Protein AF-A0A8R7QVD0-F1 (afdb_monomer)

Organism: Triticum urartu (NCBI:txid4572)

Mean predicted aligned error: 10.45 Å

Radius of gyration: 17.63 Å; Cα contacts (8 Å, |Δi|>4): 43; chains: 1; bounding box: 36×45×41 Å

Sequence (95 aa):
RDESITVVQKGIVLGKALIEASSKGSDQPVWELLADVWVELIVYVAPSSGDQHVKGHEEALARGSEVMTMLWALATHTGITRPPPTAMAIEMIDD

pLDDT: mean 77.59, std 11.83, range [40.09, 91.69]

Secondary structure (DSSP, 8-state):
---PPPHHHHHHHHHHHHHHHHHTT-SHHHHHHHHHHHHHHHHHHTT--SHHHHHHHHHHHTT---HHHHHHHHHHHHT--PPPPHHHHHHTT--

Solvent-accessible surface area (backbone atoms only — not comparable to full-atom values): 5595 Å² total; per-residue (Å²): 131,85,86,70,78,47,75,68,55,51,50,53,52,52,55,52,52,45,55,55,42,44,73,71,78,47,56,62,69,33,54,52,55,50,48,53,53,49,51,52,49,50,64,57,54,28,31,50,76,52,74,71,47,45,52,52,41,55,61,41,58,79,74,55,81,52,75,60,47,53,46,21,52,50,21,61,74,70,67,49,66,60,79,72,58,72,74,57,58,56,63,66,68,79,112

Structure (mmCIF, N/CA/C/O backbone):
data_AF-A0A8R7QVD0-F1
#
_entry.id   AF-A0A8R7QVD0-F1
#
loop_
_atom_site.group_PDB
_atom_site.id
_atom_site.type_symbol
_atom_site.label_atom_id
_atom_site.label_alt_id
_atom_site.label_comp_id
_atom_site.label_asym_id
_atom_site.label_entity_id
_atom_site.label_seq_id
_atom_site.pdbx_PDB_ins_code
_atom_site.Cartn_x
_atom_site.Cartn_y
_atom_site.Cartn_z
_atom_site.occupancy
_atom_site.B_iso_or_equiv
_atom_site.auth_seq_id
_atom_site.auth_comp_id
_atom_site.auth_asym_id
_atom_s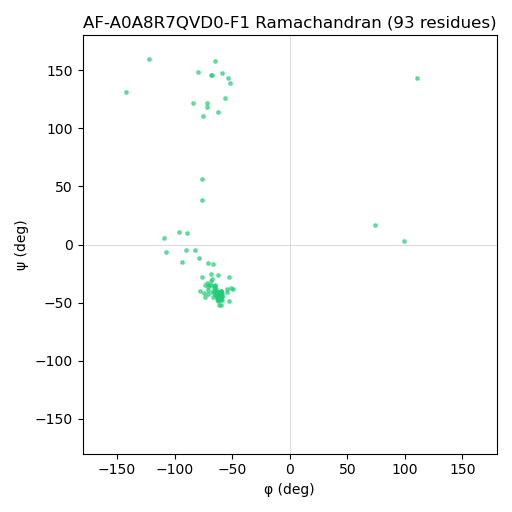ite.auth_atom_id
_atom_site.pdbx_PDB_model_num
ATOM 1 N N . ARG A 1 1 ? -0.819 29.827 0.496 1.00 40.09 1 ARG A N 1
ATOM 2 C CA . ARG A 1 1 ? -0.238 28.698 1.255 1.00 40.09 1 ARG A CA 1
ATOM 3 C C . ARG A 1 1 ? -1.349 27.674 1.338 1.00 40.09 1 ARG A C 1
ATOM 5 O O . ARG A 1 1 ? -2.305 27.927 2.051 1.00 40.09 1 ARG A O 1
ATOM 12 N N . ASP A 1 2 ? -1.303 26.658 0.487 1.00 50.84 2 ASP A N 1
ATOM 13 C CA . ASP A 1 2 ? -2.278 25.570 0.522 1.00 50.84 2 ASP A CA 1
ATOM 14 C C . ASP A 1 2 ? -2.141 24.868 1.882 1.00 50.84 2 ASP A C 1
ATOM 16 O O . ASP A 1 2 ? -1.064 24.365 2.206 1.00 50.84 2 ASP A O 1
ATOM 20 N N . GLU A 1 3 ? -3.168 24.940 2.730 1.00 57.50 3 GLU A N 1
ATOM 21 C CA . GLU A 1 3 ? -3.213 24.244 4.024 1.00 57.50 3 GLU A CA 1
ATOM 22 C C . GLU A 1 3 ? -3.500 22.755 3.792 1.00 57.50 3 GLU A C 1
ATOM 24 O O . GLU A 1 3 ? -4.465 22.184 4.300 1.00 57.50 3 GLU A O 1
ATOM 29 N N . SER A 1 4 ? -2.661 22.104 2.986 1.00 72.94 4 SER A N 1
ATOM 30 C CA . SER A 1 4 ? -2.757 20.671 2.773 1.00 72.94 4 SER A CA 1
ATOM 31 C C . SER A 1 4 ? -2.289 19.944 4.030 1.00 72.94 4 SER A C 1
ATOM 33 O O . SER A 1 4 ? -1.155 20.064 4.498 1.00 72.94 4 SER A O 1
ATOM 35 N N . ILE A 1 5 ? -3.215 19.186 4.610 1.00 75.38 5 ILE A N 1
ATOM 36 C CA . ILE A 1 5 ? -2.979 18.320 5.762 1.00 75.38 5 ILE A CA 1
ATOM 37 C C . ILE A 1 5 ? -1.837 17.351 5.422 1.00 75.38 5 ILE A C 1
ATOM 39 O O . ILE A 1 5 ? -1.901 16.630 4.420 1.00 75.38 5 ILE A O 1
ATOM 43 N N . THR A 1 6 ? -0.803 17.308 6.266 1.00 86.19 6 THR A N 1
ATOM 44 C CA . THR A 1 6 ? 0.349 16.417 6.064 1.00 86.19 6 THR A CA 1
ATOM 45 C C . THR A 1 6 ? -0.067 14.948 6.161 1.00 86.19 6 THR A C 1
ATOM 47 O O . THR A 1 6 ? -1.057 14.609 6.809 1.00 86.19 6 THR A O 1
ATOM 50 N N . VAL A 1 7 ? 0.714 14.037 5.569 1.00 79.75 7 VAL A N 1
ATOM 51 C CA . VAL A 1 7 ? 0.453 12.583 5.657 1.00 79.75 7 VAL A CA 1
ATOM 52 C C . VAL A 1 7 ? 0.342 12.118 7.114 1.00 79.75 7 VAL A C 1
ATOM 54 O O . VAL A 1 7 ? -0.542 11.333 7.449 1.00 79.75 7 VAL A O 1
ATOM 57 N N . VAL A 1 8 ? 1.171 12.668 8.007 1.00 84.44 8 VAL A N 1
ATOM 58 C CA . VAL A 1 8 ? 1.114 12.372 9.447 1.00 84.44 8 VAL A CA 1
ATOM 59 C C . VAL A 1 8 ? -0.204 12.854 10.057 1.00 84.44 8 VAL A C 1
ATOM 61 O O . VAL A 1 8 ? -0.838 12.119 10.809 1.00 84.44 8 VAL A O 1
ATOM 64 N N . GLN A 1 9 ? -0.663 14.059 9.711 1.00 87.06 9 GLN A N 1
ATOM 65 C CA . GLN A 1 9 ? -1.944 14.573 10.199 1.00 87.06 9 GLN A CA 1
ATOM 66 C C . GLN A 1 9 ? -3.138 13.765 9.664 1.00 87.06 9 GLN A C 1
ATOM 68 O O . GLN A 1 9 ? -4.060 13.492 10.430 1.00 87.06 9 GLN A O 1
ATOM 73 N N . LYS A 1 10 ? -3.107 13.314 8.400 1.00 84.25 10 LYS A N 1
ATOM 74 C CA . LYS A 1 10 ? -4.117 12.389 7.851 1.00 84.25 10 LYS A CA 1
ATOM 75 C C . LYS A 1 10 ? -4.152 11.075 8.637 1.00 84.25 10 LYS A C 1
ATOM 77 O O . LYS A 1 10 ? -5.230 10.612 9.000 1.00 84.25 10 LYS A O 1
ATOM 82 N N . GLY A 1 11 ? -2.983 10.530 8.982 1.00 85.00 11 GLY A N 1
ATOM 83 C CA . GLY A 1 11 ? -2.869 9.349 9.842 1.00 85.00 11 GLY A CA 1
ATOM 84 C C . GLY A 1 11 ? -3.475 9.554 11.236 1.00 85.00 11 GLY A C 1
ATOM 85 O O . GLY A 1 11 ? -4.190 8.687 11.731 1.00 85.00 11 GLY A O 1
ATOM 86 N N . ILE A 1 12 ? -3.266 10.726 11.849 1.00 90.81 12 ILE A N 1
ATOM 87 C CA . ILE A 1 12 ? -3.876 11.077 13.146 1.00 90.81 12 ILE A CA 1
ATOM 88 C C . ILE A 1 12 ? -5.408 11.116 13.048 1.00 90.81 12 ILE A C 1
ATOM 90 O O . ILE A 1 12 ? -6.090 10.631 13.950 1.00 90.81 12 ILE A O 1
ATOM 94 N N . VAL A 1 13 ? -5.956 11.694 11.974 1.00 88.69 13 VAL A N 1
ATOM 95 C CA . VAL A 1 13 ? -7.411 11.751 11.747 1.00 88.69 13 VAL A CA 1
ATOM 96 C C . VAL A 1 13 ? -7.994 10.345 11.603 1.00 88.69 13 VAL A C 1
ATOM 98 O O . VAL A 1 13 ? -8.965 10.024 12.287 1.00 88.69 13 VAL A O 1
ATOM 101 N N . LEU A 1 14 ? -7.366 9.489 10.792 1.00 85.69 14 LEU A N 1
ATOM 102 C CA . LEU A 1 14 ? -7.786 8.097 10.622 1.00 85.69 14 LEU A CA 1
ATOM 103 C C . LEU A 1 14 ? -7.746 7.318 11.947 1.00 85.69 14 LEU A C 1
ATOM 105 O O . LEU A 1 14 ? -8.706 6.633 12.289 1.00 85.69 14 LEU A O 1
ATOM 109 N N . GLY A 1 15 ? -6.673 7.464 12.731 1.00 86.56 15 GLY A N 1
ATOM 110 C CA . GLY A 1 15 ? -6.547 6.805 14.034 1.00 86.56 15 GLY A CA 1
ATOM 111 C C . GLY A 1 15 ? -7.663 7.191 15.009 1.00 86.56 15 GLY A C 1
ATOM 112 O O . GLY A 1 15 ? -8.209 6.330 15.697 1.00 86.56 15 GLY A O 1
ATOM 113 N N . LYS A 1 16 ? -8.062 8.470 15.033 1.00 88.94 16 LYS A N 1
ATOM 114 C CA . LYS A 1 16 ? -9.207 8.930 15.836 1.00 88.94 16 LYS A CA 1
ATOM 115 C C . LYS A 1 16 ? -10.524 8.312 15.366 1.00 88.94 16 LYS A C 1
ATOM 117 O O . LYS A 1 16 ? -11.304 7.876 16.207 1.00 88.94 16 LYS A O 1
ATOM 122 N N . ALA A 1 17 ? -10.746 8.239 14.052 1.00 83.69 17 ALA A N 1
ATOM 123 C CA . ALA A 1 17 ? -11.946 7.628 13.483 1.00 83.69 17 ALA A CA 1
ATOM 124 C C . ALA A 1 17 ? -12.062 6.137 13.849 1.00 83.69 17 ALA A C 1
ATOM 126 O O . ALA A 1 17 ? -13.140 5.683 14.226 1.00 83.69 17 ALA A O 1
ATOM 127 N N . LEU A 1 18 ? -10.947 5.396 13.826 1.00 84.12 18 LEU A N 1
ATOM 128 C CA . LEU A 1 18 ? -10.901 3.987 14.238 1.00 84.12 18 LEU A CA 1
ATOM 129 C C . LEU A 1 18 ? -11.242 3.799 15.728 1.00 84.12 18 LEU A C 1
ATOM 131 O O . LEU A 1 18 ? -12.010 2.902 16.068 1.00 84.12 18 LEU A O 1
ATOM 135 N N . ILE A 1 19 ? -10.719 4.660 16.613 1.00 85.81 19 ILE A N 1
ATOM 136 C CA . ILE A 1 19 ? -11.032 4.637 18.057 1.00 85.81 19 ILE A CA 1
ATOM 137 C C . ILE A 1 19 ? -12.513 4.955 18.308 1.00 85.81 19 ILE A C 1
ATOM 139 O O . ILE A 1 19 ? -13.157 4.340 19.156 1.00 85.81 19 ILE A O 1
ATOM 143 N N . GLU A 1 20 ? -13.075 5.919 17.580 1.00 84.62 20 GLU A N 1
ATOM 144 C CA . GLU A 1 20 ? -14.489 6.261 17.719 1.00 84.62 20 GLU A CA 1
ATOM 145 C C . GLU A 1 20 ? -15.392 5.124 17.216 1.00 84.62 20 GLU A C 1
ATOM 147 O O . GLU A 1 20 ? -16.382 4.790 17.869 1.00 84.62 20 GLU A O 1
ATOM 152 N N . ALA A 1 21 ? -15.036 4.491 16.097 1.00 78.75 21 ALA A N 1
ATOM 153 C CA . ALA A 1 21 ? -15.769 3.357 15.545 1.00 78.75 21 ALA A CA 1
ATOM 154 C C . ALA A 1 21 ? -15.770 2.141 16.491 1.00 78.75 21 ALA A C 1
ATOM 156 O O . ALA A 1 21 ? -16.826 1.541 16.686 1.00 78.75 21 ALA A O 1
ATOM 157 N N . SER A 1 22 ? -14.646 1.831 17.150 1.00 79.44 22 SER A N 1
ATOM 158 C CA . SER A 1 22 ? -14.571 0.715 18.110 1.00 79.44 22 SER A CA 1
ATOM 159 C C . SER A 1 22 ? -15.384 0.972 19.382 1.0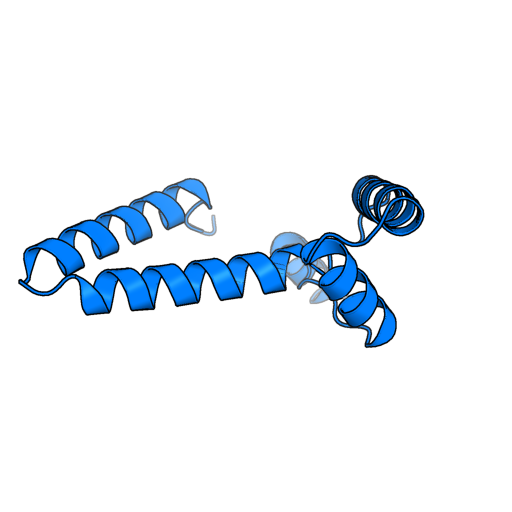0 79.44 22 SER A C 1
ATOM 161 O O . SER A 1 22 ? -15.964 0.058 19.964 1.00 79.44 22 SER A O 1
ATOM 163 N N . SER A 1 23 ? -15.509 2.236 19.796 1.00 79.00 23 SER A N 1
ATOM 164 C CA . SER A 1 23 ? -16.249 2.616 21.006 1.00 79.00 23 SER A CA 1
ATOM 165 C C . SER A 1 23 ? -17.776 2.462 20.892 1.00 79.00 23 SER A C 1
ATOM 167 O O . SER A 1 23 ? -18.469 2.448 21.909 1.00 79.00 23 SER A O 1
ATOM 169 N N . LYS A 1 24 ? -18.315 2.323 19.670 1.00 75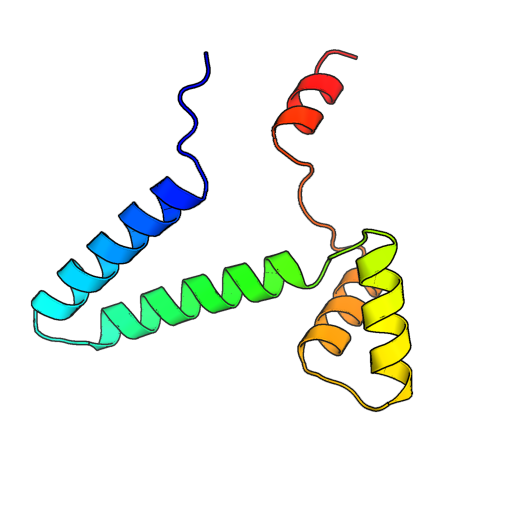.75 24 LYS A N 1
ATOM 170 C CA . LYS A 1 24 ? -19.762 2.283 19.379 1.00 75.75 24 LYS A CA 1
ATOM 171 C C . LYS A 1 24 ? -20.388 0.876 19.415 1.00 75.75 24 LYS A C 1
ATOM 173 O O . LYS A 1 24 ? -21.560 0.733 19.079 1.00 75.75 24 LYS A O 1
ATOM 178 N N . GLY A 1 25 ? -19.660 -0.140 19.890 1.00 66.44 25 GLY A N 1
ATOM 179 C CA . GLY A 1 25 ? -20.241 -1.421 20.329 1.00 66.44 25 GLY A CA 1
ATOM 180 C C . GLY A 1 25 ? -20.181 -2.588 19.336 1.00 66.44 25 GLY A C 1
ATOM 181 O O . GLY A 1 25 ? -20.668 -3.670 19.655 1.00 66.44 25 GLY A O 1
ATOM 182 N N . SER A 1 26 ? -19.557 -2.412 18.170 1.00 67.19 26 SER A N 1
ATOM 183 C CA . SER A 1 26 ? -19.186 -3.510 17.270 1.00 67.19 26 SER A CA 1
ATOM 184 C C . SER A 1 26 ? -17.834 -3.207 16.635 1.00 67.19 26 SER A C 1
ATOM 186 O O . SER A 1 26 ? -17.667 -2.122 16.087 1.00 67.19 26 SER A O 1
ATOM 188 N N . ASP A 1 27 ? -16.906 -4.161 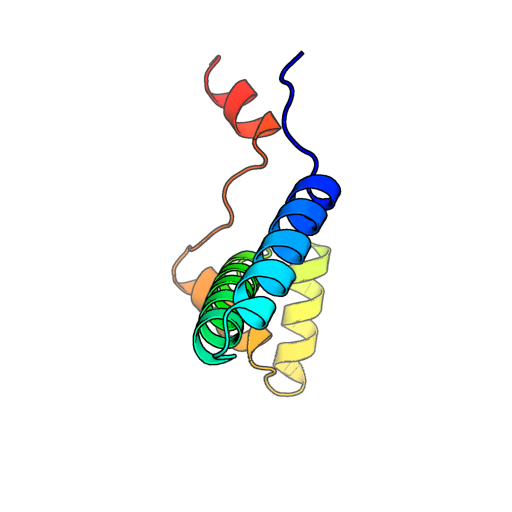16.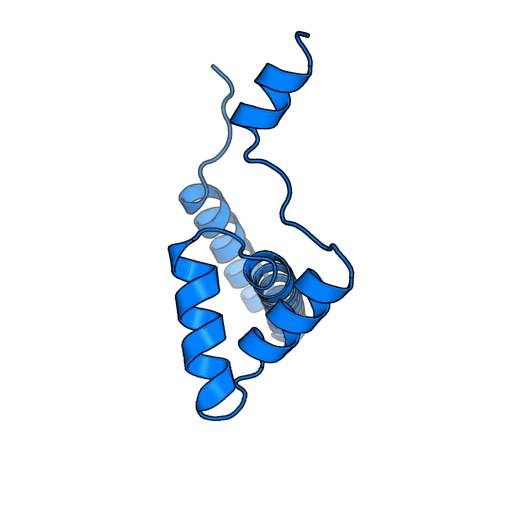646 1.00 70.12 27 ASP A N 1
ATOM 189 C CA . ASP A 1 27 ? -15.586 -3.996 16.016 1.00 70.12 27 ASP A CA 1
ATOM 190 C C . ASP A 1 27 ? -15.631 -4.175 14.492 1.00 70.12 27 ASP A C 1
ATOM 192 O O . ASP A 1 27 ? -14.673 -3.860 13.791 1.00 70.12 27 ASP A O 1
ATOM 196 N N . GLN A 1 28 ? -16.740 -4.679 13.952 1.00 71.06 28 GLN A N 1
ATOM 197 C CA . GLN A 1 28 ? -16.869 -4.983 12.529 1.00 71.06 28 GLN A CA 1
ATOM 198 C C . GLN A 1 28 ? -16.642 -3.764 11.605 1.00 71.06 28 GLN A C 1
ATOM 200 O O . GLN A 1 28 ? -15.834 -3.889 10.686 1.00 71.06 28 GLN A O 1
ATOM 205 N N . PRO A 1 29 ? -17.190 -2.564 11.888 1.00 78.00 29 PRO A N 1
ATOM 206 C CA . PRO A 1 29 ? -16.881 -1.349 11.129 1.00 78.00 29 PRO A CA 1
ATOM 207 C C . PRO A 1 29 ? -15.406 -0.920 11.205 1.00 78.00 29 PRO A C 1
ATOM 209 O O . PRO A 1 29 ? -14.909 -0.257 10.299 1.00 78.00 29 PRO A O 1
ATOM 212 N N . VAL A 1 30 ? -14.687 -1.280 12.276 1.00 83.50 30 VAL A N 1
ATOM 213 C CA . VAL A 1 30 ? -13.257 -0.958 12.440 1.00 83.50 30 VAL A CA 1
ATOM 214 C C . VAL A 1 30 ? -12.414 -1.828 11.517 1.00 83.50 30 VAL A C 1
ATOM 216 O O . VAL A 1 30 ? -11.509 -1.325 10.857 1.00 83.50 30 VAL A O 1
ATOM 219 N N . TRP A 1 31 ? -12.711 -3.128 11.464 1.00 85.50 31 TRP A N 1
ATOM 220 C CA . TRP A 1 31 ? -11.999 -4.070 10.601 1.00 85.50 31 TRP A CA 1
ATOM 221 C C . TRP A 1 31 ? -12.297 -3.847 9.121 1.00 85.50 31 TRP A C 1
ATOM 223 O O . TRP A 1 31 ? -11.382 -3.982 8.316 1.00 85.50 31 TRP A O 1
ATOM 233 N N . GLU A 1 32 ? -13.525 -3.458 8.772 1.00 84.56 32 GLU A N 1
ATOM 234 C CA . GLU A 1 32 ? -13.876 -3.031 7.412 1.00 84.56 32 GLU A CA 1
ATOM 235 C C . GLU A 1 32 ? -13.065 -1.793 7.001 1.00 84.56 32 GLU A C 1
ATOM 237 O O . GLU A 1 32 ? -12.340 -1.842 6.011 1.00 84.56 32 GLU A O 1
ATOM 242 N N . LEU A 1 33 ? -13.058 -0.736 7.824 1.00 84.00 33 LEU A N 1
ATOM 243 C CA . LEU A 1 33 ? -12.265 0.467 7.549 1.00 84.00 33 LEU A CA 1
ATOM 244 C C . LEU A 1 33 ? -10.761 0.167 7.454 1.00 84.00 33 LEU A C 1
ATOM 246 O O . LEU A 1 33 ? -10.053 0.719 6.612 1.00 84.00 33 LEU A O 1
ATOM 250 N N . LEU A 1 34 ? -10.251 -0.702 8.326 1.00 86.69 34 LEU A N 1
ATOM 251 C CA . LEU A 1 34 ? -8.851 -1.102 8.294 1.00 86.69 34 LEU A CA 1
ATOM 252 C C . LEU A 1 34 ? -8.531 -1.893 7.018 1.00 86.69 34 LEU A C 1
ATOM 254 O O . LEU A 1 34 ? -7.477 -1.671 6.425 1.00 86.69 34 LEU A O 1
ATOM 258 N N . ALA A 1 35 ? -9.426 -2.784 6.586 1.00 89.25 35 ALA A N 1
ATOM 259 C CA . ALA A 1 35 ? -9.275 -3.528 5.342 1.00 89.25 35 ALA A CA 1
ATOM 260 C C . ALA A 1 35 ? -9.235 -2.588 4.132 1.00 89.25 35 ALA A C 1
ATOM 262 O O . ALA A 1 35 ? -8.326 -2.720 3.315 1.00 89.25 35 ALA A O 1
ATOM 263 N N . ASP A 1 36 ? -10.133 -1.603 4.062 1.00 86.56 36 ASP A N 1
ATOM 264 C CA . ASP A 1 36 ? -10.155 -0.608 2.984 1.00 86.56 36 ASP A CA 1
ATOM 265 C C . ASP A 1 36 ? -8.830 0.162 2.909 1.00 86.56 36 ASP A C 1
ATOM 267 O O . ASP A 1 36 ? -8.201 0.234 1.853 1.00 86.56 36 ASP A O 1
ATOM 271 N N . VAL A 1 37 ? -8.331 0.645 4.052 1.00 86.81 37 VAL A N 1
ATOM 272 C CA . VAL A 1 37 ? -7.043 1.355 4.126 1.00 86.81 37 VAL A CA 1
ATOM 273 C C . VAL A 1 37 ? -5.879 0.463 3.694 1.00 86.81 37 VAL A C 1
ATOM 275 O O . VAL A 1 37 ? -4.990 0.914 2.970 1.00 86.81 37 VAL A O 1
ATOM 278 N N . TRP A 1 38 ? -5.856 -0.802 4.123 1.00 88.44 38 TRP A N 1
ATOM 279 C CA . TRP A 1 38 ? -4.813 -1.741 3.709 1.00 88.44 38 TRP A CA 1
ATOM 280 C C . TRP A 1 38 ? -4.862 -2.020 2.212 1.00 88.44 38 TRP A C 1
ATOM 282 O O . TRP A 1 38 ? -3.813 -2.023 1.572 1.00 88.44 38 TRP A O 1
ATOM 292 N N . VAL A 1 39 ? -6.050 -2.229 1.645 1.00 91.12 39 VAL A N 1
ATOM 293 C CA . VAL A 1 39 ? -6.221 -2.467 0.209 1.00 91.12 39 VAL A CA 1
ATOM 294 C C . VAL A 1 39 ? -5.752 -1.255 -0.589 1.00 91.12 39 VAL A C 1
ATOM 296 O O . VAL A 1 39 ? -4.935 -1.413 -1.496 1.00 91.12 39 VAL A O 1
ATOM 299 N N . GLU A 1 40 ? -6.181 -0.047 -0.221 1.00 88.19 40 GLU A N 1
ATOM 300 C CA . GLU A 1 40 ? -5.736 1.187 -0.873 1.00 88.19 40 GLU A CA 1
ATOM 301 C C . GLU A 1 40 ? -4.217 1.361 -0.790 1.00 88.19 40 GLU A C 1
ATOM 303 O O . GLU A 1 40 ? -3.570 1.667 -1.793 1.00 88.19 40 GLU A O 1
ATOM 308 N N . LEU A 1 41 ? -3.620 1.113 0.380 1.00 86.38 41 LEU A N 1
ATOM 309 C CA . LEU A 1 41 ? -2.176 1.217 0.569 1.00 86.38 41 LEU A CA 1
ATOM 310 C C . LEU A 1 41 ? -1.415 0.203 -0.291 1.00 86.38 41 LEU A C 1
ATOM 312 O O . LEU A 1 41 ? -0.427 0.563 -0.928 1.00 86.38 41 LEU A O 1
ATOM 316 N N . ILE A 1 42 ? -1.864 -1.053 -0.328 1.00 87.19 42 ILE A N 1
ATOM 317 C CA . ILE A 1 42 ? -1.239 -2.121 -1.117 1.00 87.19 42 ILE A CA 1
ATOM 318 C C . ILE A 1 42 ? -1.300 -1.781 -2.610 1.00 87.19 42 ILE A C 1
ATOM 320 O O . ILE A 1 42 ? -0.279 -1.838 -3.296 1.00 87.19 42 ILE A O 1
ATOM 324 N N . VAL A 1 43 ? -2.474 -1.371 -3.099 1.00 87.06 43 VAL A N 1
ATOM 325 C CA . VAL A 1 43 ? -2.685 -0.981 -4.500 1.00 87.06 43 VAL A CA 1
ATOM 326 C C . VAL A 1 43 ? -1.884 0.269 -4.856 1.00 87.06 43 VAL A C 1
ATOM 328 O O . VAL A 1 43 ? -1.368 0.359 -5.965 1.00 87.06 43 VAL A O 1
ATOM 331 N N . TYR A 1 44 ? -1.723 1.211 -3.927 1.00 86.06 44 TYR A N 1
ATOM 332 C CA . TYR A 1 44 ? -0.901 2.400 -4.135 1.00 86.06 44 TYR A CA 1
ATOM 333 C C . TYR A 1 44 ? 0.599 2.081 -4.157 1.00 86.06 44 TYR A C 1
ATOM 335 O O . TYR A 1 44 ? 1.338 2.620 -4.979 1.00 86.06 44 TYR A O 1
ATOM 343 N N . VAL A 1 45 ? 1.082 1.225 -3.255 1.00 84.69 45 VAL A N 1
ATOM 344 C CA . VAL A 1 45 ? 2.512 0.896 -3.140 1.00 84.69 45 VAL A CA 1
ATOM 345 C C . VAL A 1 45 ? 2.979 -0.010 -4.278 1.00 84.69 45 VAL A C 1
ATOM 347 O O . VAL A 1 45 ? 4.103 0.163 -4.744 1.00 84.69 45 VAL A O 1
ATOM 350 N N . ALA A 1 46 ? 2.136 -0.925 -4.758 1.00 86.81 46 ALA A N 1
ATOM 351 C CA . ALA A 1 46 ? 2.481 -1.883 -5.806 1.00 86.81 46 ALA A CA 1
ATOM 352 C C . ALA A 1 46 ? 3.072 -1.264 -7.097 1.00 86.81 46 ALA A C 1
ATOM 354 O O . ALA A 1 46 ? 4.130 -1.723 -7.513 1.00 86.81 46 ALA A O 1
ATOM 355 N N . PRO A 1 47 ? 2.504 -0.212 -7.724 1.00 85.69 47 PRO A N 1
ATOM 356 C CA . PRO A 1 47 ? 3.067 0.441 -8.916 1.00 85.69 47 PRO A CA 1
ATOM 357 C C . PRO A 1 47 ? 4.265 1.365 -8.611 1.00 85.69 47 PRO A C 1
ATOM 359 O O . PRO A 1 47 ? 4.412 2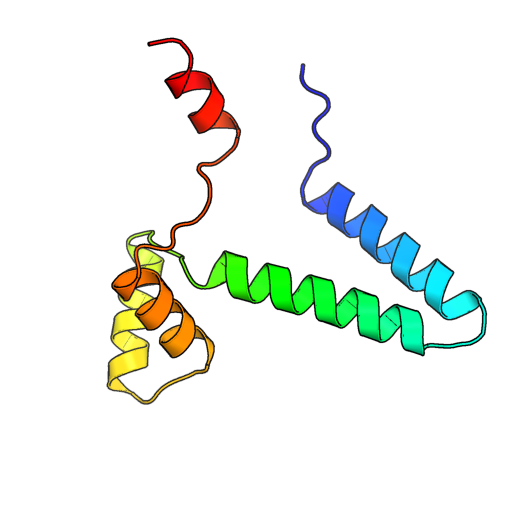.448 -9.185 1.00 85.69 47 PRO A O 1
ATOM 362 N N . SER A 1 48 ? 5.139 0.974 -7.682 1.00 81.44 48 SER A N 1
ATOM 363 C CA . SER A 1 48 ? 6.333 1.744 -7.351 1.00 81.44 48 SER A CA 1
ATOM 364 C C . SER A 1 48 ? 7.409 1.606 -8.428 1.00 81.44 48 SER A C 1
ATOM 366 O O . SER A 1 48 ? 8.016 0.552 -8.586 1.00 81.44 48 SER A O 1
ATOM 368 N N . SER A 1 49 ? 7.652 2.692 -9.163 1.00 75.12 49 SER A N 1
ATOM 369 C CA . SER A 1 49 ? 8.510 2.716 -10.356 1.00 75.12 49 SER A CA 1
ATOM 370 C C . SER A 1 49 ? 9.848 3.445 -10.187 1.00 75.12 49 SER A C 1
ATOM 372 O O . SER A 1 49 ? 10.576 3.595 -11.161 1.00 75.12 49 SER A O 1
ATOM 374 N N . GLY A 1 50 ? 10.200 3.906 -8.981 1.00 79.06 50 GLY A N 1
ATOM 375 C CA . GLY A 1 50 ? 11.517 4.517 -8.753 1.00 79.06 50 GLY A CA 1
ATOM 376 C C . GLY A 1 50 ? 12.645 3.485 -8.874 1.00 79.06 50 GLY A C 1
ATOM 377 O O . GLY A 1 50 ? 12.461 2.340 -8.466 1.00 79.06 50 GLY A O 1
ATOM 378 N N . ASP A 1 51 ? 13.817 3.889 -9.371 1.00 74.56 51 ASP A N 1
ATOM 379 C CA . ASP A 1 51 ? 14.943 2.993 -9.701 1.00 74.56 51 ASP A CA 1
ATOM 380 C C . ASP A 1 51 ? 15.316 2.006 -8.581 1.00 74.56 51 ASP A C 1
ATOM 382 O O . ASP A 1 51 ? 15.632 0.844 -8.834 1.00 74.56 51 ASP A O 1
ATOM 386 N N . GLN A 1 52 ? 15.256 2.451 -7.322 1.00 72.56 52 GLN A N 1
ATOM 387 C CA . GLN A 1 52 ? 15.537 1.603 -6.158 1.00 72.56 52 GLN A CA 1
ATOM 388 C C . GLN A 1 52 ? 14.431 0.566 -5.895 1.00 72.56 52 GLN A C 1
ATOM 390 O O . GLN A 1 52 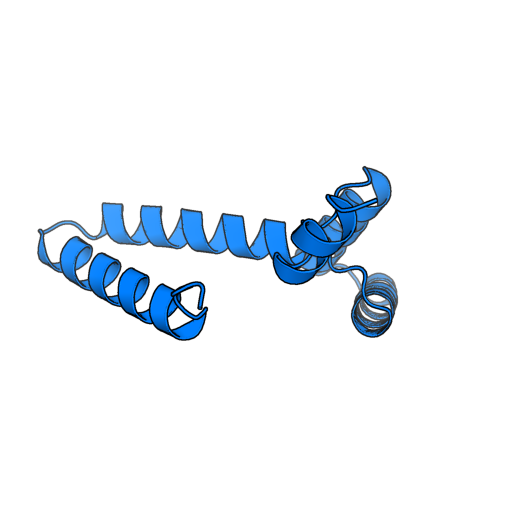? 14.722 -0.539 -5.445 1.00 72.56 52 GLN A O 1
ATOM 395 N N . HIS A 1 53 ? 13.172 0.899 -6.188 1.00 75.75 53 HIS A N 1
ATOM 396 C CA . HIS A 1 53 ? 12.028 -0.000 -6.022 1.00 75.75 53 HIS A CA 1
ATOM 397 C C . HIS A 1 53 ? 11.988 -1.074 -7.106 1.00 75.75 53 HIS A C 1
ATOM 399 O O . HIS A 1 53 ? 11.755 -2.239 -6.799 1.00 75.75 53 HIS A O 1
ATOM 405 N N . VAL A 1 54 ? 12.278 -0.694 -8.353 1.00 76.62 54 VAL A N 1
ATOM 406 C CA . VAL A 1 54 ? 12.352 -1.633 -9.479 1.00 76.62 54 VAL A CA 1
ATOM 407 C C . VAL A 1 54 ? 13.434 -2.683 -9.227 1.00 76.62 54 VAL A C 1
ATOM 409 O O . VAL A 1 54 ? 13.142 -3.871 -9.310 1.00 76.62 54 VAL A O 1
ATOM 412 N N . LYS A 1 55 ? 14.639 -2.266 -8.807 1.00 78.12 55 LYS A N 1
ATOM 413 C CA . LYS A 1 55 ? 15.724 -3.196 -8.447 1.00 78.12 55 LYS A CA 1
ATOM 414 C C . LYS A 1 55 ? 15.349 -4.129 -7.294 1.00 78.12 55 LYS A C 1
ATOM 416 O O . LYS A 1 55 ? 15.613 -5.323 -7.362 1.00 78.12 55 LYS A O 1
ATOM 421 N N . GLY A 1 56 ? 14.694 -3.609 -6.254 1.00 76.69 56 GLY A N 1
ATOM 422 C CA . GLY A 1 56 ? 14.243 -4.429 -5.126 1.00 76.69 56 GLY A CA 1
ATOM 423 C C . GLY A 1 56 ? 13.225 -5.502 -5.532 1.00 76.69 56 GLY A C 1
ATOM 424 O O . GLY A 1 56 ? 13.333 -6.651 -5.107 1.00 76.69 56 GLY A O 1
ATOM 425 N N . HIS A 1 57 ? 12.259 -5.153 -6.388 1.00 76.88 57 HIS A N 1
ATOM 426 C CA . HIS A 1 57 ? 11.275 -6.112 -6.897 1.00 76.88 57 HIS A CA 1
ATOM 427 C C . HIS A 1 57 ? 11.883 -7.115 -7.891 1.00 76.88 57 HIS A C 1
ATOM 429 O O . HIS A 1 57 ? 11.536 -8.295 -7.843 1.00 76.88 57 HIS A O 1
ATOM 435 N N . GLU A 1 58 ? 12.826 -6.686 -8.734 1.00 74.19 58 GLU A N 1
ATOM 436 C CA . GLU A 1 58 ? 13.589 -7.548 -9.647 1.00 74.19 58 GLU A CA 1
ATOM 437 C C . GLU A 1 58 ? 14.386 -8.621 -8.884 1.00 74.19 58 GLU A C 1
ATOM 439 O O . GLU A 1 58 ? 14.302 -9.811 -9.198 1.00 74.19 58 GLU A O 1
ATOM 444 N N . GLU A 1 59 ? 15.102 -8.229 -7.827 1.00 77.75 59 GLU A N 1
ATOM 445 C CA . GLU A 1 59 ? 15.863 -9.158 -6.985 1.00 77.75 59 GLU A CA 1
ATOM 446 C C . GLU A 1 59 ? 14.963 -10.153 -6.234 1.00 77.75 59 GLU A C 1
ATOM 448 O O . GLU A 1 59 ? 15.336 -11.318 -6.059 1.00 77.75 59 GLU A O 1
ATOM 453 N N . ALA A 1 60 ? 13.774 -9.718 -5.800 1.00 75.94 60 ALA A N 1
ATOM 454 C CA . ALA A 1 60 ? 12.797 -10.571 -5.127 1.00 75.94 60 ALA A CA 1
ATOM 455 C C . ALA A 1 60 ? 12.151 -11.590 -6.084 1.00 75.94 60 ALA A C 1
ATOM 457 O O . ALA A 1 60 ? 11.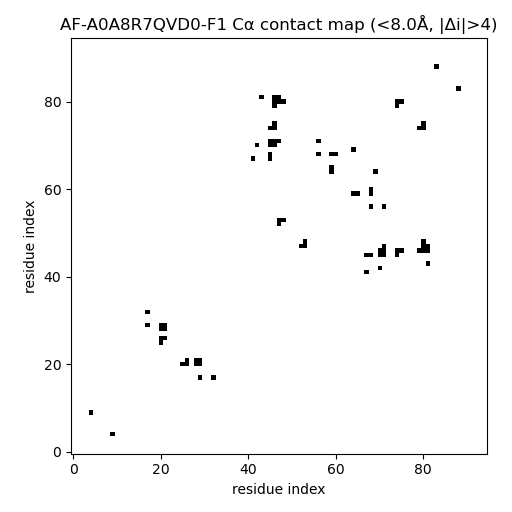986 -12.753 -5.713 1.00 75.94 60 ALA A O 1
ATOM 458 N N . LEU A 1 61 ? 11.846 -11.202 -7.332 1.00 71.00 61 LEU A N 1
ATOM 459 C CA . LEU A 1 61 ? 11.309 -12.109 -8.360 1.00 71.00 61 LEU A CA 1
ATOM 460 C C . LEU A 1 61 ? 12.195 -13.341 -8.569 1.00 71.00 61 LEU A C 1
ATOM 462 O O . LEU A 1 61 ? 11.687 -14.455 -8.690 1.00 71.00 61 LEU A O 1
ATOM 466 N N . ALA A 1 62 ? 13.515 -13.152 -8.565 1.00 73.31 62 ALA A N 1
ATOM 467 C CA . ALA A 1 62 ? 14.480 -14.227 -8.768 1.00 73.31 62 ALA A CA 1
ATOM 468 C C . ALA A 1 62 ? 14.509 -15.269 -7.628 1.00 73.31 62 ALA A C 1
ATOM 470 O O . ALA A 1 62 ? 15.052 -16.358 -7.814 1.00 73.31 62 ALA A O 1
ATOM 471 N N . ARG A 1 63 ? 13.946 -14.956 -6.450 1.00 75.31 63 ARG A N 1
ATOM 472 C CA . ARG A 1 63 ? 14.016 -15.790 -5.232 1.00 75.31 63 ARG A CA 1
ATOM 473 C C . ARG A 1 63 ? 12.700 -16.491 -4.870 1.00 75.31 63 ARG A C 1
ATOM 475 O O . ARG A 1 63 ? 12.701 -17.326 -3.968 1.00 75.31 63 ARG A O 1
ATOM 482 N N . GLY A 1 64 ? 11.607 -16.196 -5.576 1.00 61.66 64 GLY A N 1
ATOM 483 C CA . GLY A 1 64 ? 10.251 -16.662 -5.256 1.00 61.66 64 GLY A CA 1
ATOM 484 C C . GLY A 1 64 ? 9.350 -15.518 -4.776 1.00 61.66 64 GLY A C 1
ATOM 485 O O . GLY A 1 64 ? 9.808 -14.583 -4.127 1.00 61.66 64 GLY A O 1
ATOM 486 N N . SER A 1 65 ? 8.066 -15.550 -5.149 1.00 65.75 65 SER A N 1
ATOM 487 C CA . SER A 1 65 ? 7.203 -14.361 -5.133 1.00 65.75 65 SER A CA 1
ATOM 488 C C . SER A 1 65 ? 6.561 -14.058 -3.775 1.00 65.75 65 SER A C 1
ATOM 490 O O . SER A 1 65 ? 5.736 -14.831 -3.286 1.00 65.75 65 SER A O 1
ATOM 492 N N . GLU A 1 66 ? 6.825 -12.868 -3.243 1.00 76.12 66 GLU A N 1
ATOM 493 C CA . GLU A 1 66 ? 5.964 -12.205 -2.260 1.00 76.12 66 GLU A CA 1
ATOM 494 C C . GLU A 1 66 ? 4.773 -11.537 -2.980 1.00 76.12 66 GLU A C 1
ATOM 496 O O . GLU A 1 66 ? 4.901 -11.097 -4.126 1.00 76.12 66 GLU A O 1
ATOM 501 N N . VAL A 1 67 ? 3.604 -11.446 -2.330 1.00 81.12 67 VAL A N 1
ATOM 502 C CA . VAL A 1 67 ? 2.350 -10.912 -2.921 1.00 81.12 67 VAL A CA 1
ATOM 503 C C . VAL A 1 67 ? 2.549 -9.538 -3.581 1.00 81.12 67 VAL A C 1
ATOM 505 O O . VAL A 1 67 ? 2.010 -9.281 -4.658 1.00 81.12 67 VAL A O 1
ATOM 508 N N . MET A 1 68 ? 3.382 -8.679 -2.986 1.00 80.06 68 MET A N 1
ATOM 509 C CA . MET A 1 68 ? 3.701 -7.350 -3.521 1.00 80.06 68 MET A CA 1
ATOM 510 C C . MET A 1 68 ? 4.437 -7.386 -4.855 1.00 80.06 68 MET A C 1
ATOM 512 O O . MET A 1 68 ? 4.163 -6.575 -5.732 1.00 80.06 68 MET A O 1
ATOM 516 N N . THR A 1 69 ? 5.340 -8.342 -5.038 1.00 83.81 69 THR A N 1
ATOM 517 C CA . THR A 1 69 ? 6.110 -8.487 -6.274 1.00 83.81 69 THR A CA 1
ATOM 518 C C . THR A 1 69 ? 5.211 -8.918 -7.438 1.00 83.81 69 THR A C 1
ATOM 520 O O . THR A 1 69 ? 5.389 -8.456 -8.563 1.00 83.81 69 THR A O 1
ATOM 523 N N . MET A 1 70 ? 4.189 -9.740 -7.164 1.00 84.50 70 MET A N 1
ATOM 524 C CA . MET A 1 70 ? 3.166 -10.108 -8.151 1.00 84.50 70 MET A CA 1
ATOM 525 C C . MET A 1 70 ? 2.302 -8.903 -8.550 1.00 84.50 70 MET A C 1
ATOM 527 O O . MET A 1 70 ? 2.057 -8.677 -9.733 1.00 84.50 70 MET A O 1
ATOM 531 N N . LEU A 1 71 ? 1.859 -8.113 -7.566 1.00 88.25 71 LEU A N 1
ATOM 532 C CA . LEU A 1 71 ? 1.076 -6.896 -7.800 1.00 88.25 71 LEU A CA 1
ATOM 533 C C . LEU A 1 71 ? 1.876 -5.845 -8.579 1.00 88.25 71 LEU A C 1
ATOM 535 O O . LEU A 1 71 ? 1.334 -5.236 -9.498 1.00 88.25 71 LEU A O 1
ATOM 539 N N . TRP A 1 72 ? 3.161 -5.671 -8.258 1.00 88.75 72 TRP A N 1
ATOM 540 C CA . TRP A 1 72 ? 4.075 -4.818 -9.016 1.00 88.75 72 TRP A CA 1
ATOM 541 C C . TRP A 1 72 ? 4.188 -5.284 -10.471 1.00 88.75 72 TRP A C 1
ATOM 543 O O . TRP A 1 72 ? 3.926 -4.499 -11.376 1.00 88.75 72 TRP A O 1
ATOM 553 N N . ALA A 1 73 ? 4.475 -6.570 -10.710 1.00 87.31 73 ALA A N 1
ATOM 554 C CA . ALA A 1 73 ? 4.595 -7.115 -12.063 1.00 87.31 73 ALA A CA 1
ATOM 555 C C . ALA A 1 73 ? 3.302 -6.938 -12.881 1.00 87.31 73 ALA A C 1
ATOM 557 O O . ALA A 1 73 ? 3.355 -6.555 -14.051 1.00 87.31 73 ALA A O 1
ATOM 558 N N . LEU A 1 74 ? 2.136 -7.160 -12.261 1.00 89.44 74 LEU A N 1
ATOM 559 C CA . LEU A 1 74 ? 0.833 -6.926 -12.884 1.00 89.44 74 LEU A CA 1
ATOM 560 C C . LEU A 1 74 ? 0.627 -5.445 -13.229 1.00 89.44 74 LEU A C 1
ATOM 562 O O . LEU A 1 74 ? 0.207 -5.128 -14.343 1.00 89.44 74 LEU A O 1
ATOM 566 N N . ALA A 1 75 ? 0.926 -4.541 -12.297 1.00 89.19 75 ALA A N 1
ATOM 567 C CA . ALA A 1 75 ? 0.795 -3.106 -12.512 1.00 89.19 75 ALA A CA 1
ATOM 568 C C . ALA A 1 75 ? 1.731 -2.618 -13.629 1.00 89.19 75 ALA A C 1
ATOM 570 O O . ALA A 1 75 ? 1.289 -1.916 -14.535 1.00 89.19 75 ALA A O 1
ATOM 571 N N . THR A 1 76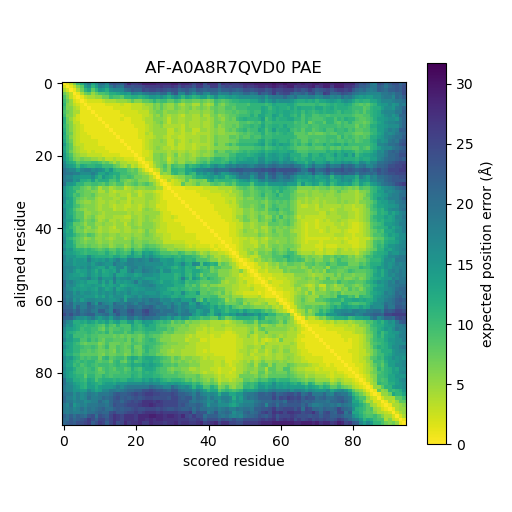 ? 2.989 -3.070 -13.638 1.00 86.06 76 THR A N 1
ATOM 572 C CA . THR A 1 76 ? 3.956 -2.782 -14.707 1.00 86.06 76 THR A CA 1
ATOM 573 C C . THR A 1 76 ? 3.476 -3.305 -16.059 1.00 86.06 76 THR A C 1
ATOM 575 O O . THR A 1 76 ? 3.517 -2.571 -17.042 1.00 86.06 76 THR A O 1
ATOM 578 N N . HIS A 1 77 ? 2.976 -4.541 -16.121 1.00 87.75 77 HIS A N 1
ATOM 579 C CA . HIS A 1 77 ? 2.488 -5.140 -17.364 1.00 87.75 77 HIS A CA 1
ATOM 580 C C . HIS A 1 77 ? 1.238 -4.436 -17.918 1.00 87.75 77 HIS A C 1
ATOM 582 O O . HIS A 1 77 ? 1.067 -4.326 -19.129 1.00 87.75 77 HIS A O 1
ATOM 588 N N . THR A 1 78 ? 0.350 -3.961 -17.043 1.00 91.69 78 THR A N 1
ATOM 589 C CA . THR A 1 78 ? -0.901 -3.280 -17.429 1.00 91.69 78 THR A CA 1
ATOM 590 C C . THR A 1 78 ? -0.751 -1.765 -17.584 1.00 91.69 78 THR A C 1
ATOM 592 O O . THR A 1 78 ? -1.696 -1.104 -18.009 1.00 91.69 78 THR A O 1
ATOM 595 N N . GLY A 1 79 ? 0.424 -1.209 -17.272 1.00 88.81 79 GLY A N 1
ATOM 596 C CA . GLY A 1 79 ? 0.687 0.229 -17.334 1.00 88.81 79 GLY A CA 1
ATOM 597 C C . GLY A 1 79 ? 0.039 1.037 -16.204 1.00 88.81 79 GLY A C 1
ATOM 598 O O . GLY A 1 79 ? -0.075 2.255 -16.324 1.00 88.81 79 GLY A O 1
ATOM 599 N N . ILE A 1 80 ? -0.388 0.393 -15.113 1.00 88.81 80 ILE A N 1
ATOM 600 C CA . ILE A 1 80 ? -0.912 1.085 -13.931 1.00 88.81 80 ILE A CA 1
ATOM 601 C C . ILE A 1 80 ? 0.254 1.771 -13.218 1.00 88.81 80 ILE A C 1
ATOM 603 O O . ILE A 1 80 ? 1.209 1.123 -12.790 1.00 88.81 80 ILE A O 1
ATOM 607 N N . THR A 1 81 ? 0.163 3.089 -13.066 1.00 86.62 81 THR A N 1
ATOM 608 C CA . THR A 1 81 ? 1.172 3.916 -12.400 1.00 86.62 81 THR A CA 1
ATOM 609 C C . THR A 1 81 ? 0.568 4.676 -11.226 1.00 86.62 81 THR A C 1
ATOM 611 O O . THR A 1 81 ? -0.647 4.868 -11.133 1.00 86.62 81 THR A O 1
ATOM 614 N N . ARG A 1 82 ? 1.423 5.115 -10.295 1.00 84.75 82 ARG A N 1
ATOM 615 C CA . ARG A 1 82 ? 0.989 6.034 -9.241 1.00 84.75 82 ARG A CA 1
ATOM 616 C C . ARG A 1 82 ? 0.660 7.409 -9.830 1.00 84.75 82 ARG A C 1
ATOM 618 O O . ARG A 1 82 ? 1.375 7.856 -10.730 1.00 84.75 82 ARG A O 1
ATOM 625 N N . PRO A 1 83 ? -0.343 8.113 -9.275 1.00 78.94 83 PRO A N 1
ATOM 626 C CA . PRO A 1 83 ? -0.552 9.520 -9.575 1.00 78.94 83 PRO A CA 1
ATOM 627 C C . PRO A 1 83 ? 0.737 10.318 -9.324 1.00 78.94 83 PRO A C 1
ATOM 629 O O . PRO A 1 83 ? 1.449 10.022 -8.354 1.00 78.94 83 PRO A O 1
ATOM 632 N N . PRO A 1 84 ? 1.044 11.330 -10.153 1.00 70.12 84 PRO A N 1
ATOM 633 C CA . PRO A 1 84 ? 2.163 12.215 -9.882 1.00 70.12 84 PRO A CA 1
ATOM 634 C C . PRO A 1 84 ? 1.959 12.901 -8.522 1.00 70.12 84 PRO A C 1
ATOM 636 O O . PRO A 1 84 ? 0.817 13.173 -8.131 1.00 70.12 84 PRO A O 1
ATOM 639 N N . PRO A 1 85 ? 3.043 13.204 -7.784 1.00 66.88 85 PRO A N 1
ATOM 640 C CA . PRO A 1 85 ? 2.944 14.020 -6.583 1.00 66.88 85 PRO A CA 1
ATOM 641 C C . PRO A 1 85 ? 2.187 15.308 -6.911 1.00 66.88 85 PRO A C 1
ATOM 643 O O . PRO A 1 85 ? 2.428 15.913 -7.951 1.00 66.88 85 PRO A O 1
ATOM 646 N N . THR A 1 86 ? 1.293 15.753 -6.028 1.00 63.56 86 THR A N 1
ATOM 647 C CA . THR A 1 86 ? 0.419 16.918 -6.268 1.00 63.56 86 THR A CA 1
ATOM 648 C C . THR A 1 86 ? 1.194 18.178 -6.684 1.00 63.56 86 THR A C 1
ATOM 650 O O . THR A 1 86 ? 0.676 18.982 -7.446 1.00 63.56 86 THR A O 1
ATOM 653 N N . ALA A 1 87 ? 2.458 18.316 -6.264 1.00 55.59 87 ALA A N 1
ATOM 654 C CA . ALA A 1 87 ? 3.351 19.389 -6.705 1.00 55.59 87 ALA A CA 1
ATOM 655 C C . ALA A 1 87 ? 3.688 19.339 -8.212 1.00 55.59 87 ALA A C 1
ATOM 657 O O . ALA A 1 87 ? 3.719 20.377 -8.858 1.00 55.59 87 ALA A O 1
ATOM 658 N N . MET A 1 88 ? 3.878 18.148 -8.787 1.00 52.59 88 MET A N 1
ATOM 659 C CA . MET A 1 88 ? 4.167 17.973 -10.217 1.00 52.59 88 MET A CA 1
ATOM 660 C C . MET A 1 88 ? 2.932 18.136 -11.108 1.00 52.59 88 MET A C 1
ATOM 662 O O . MET A 1 88 ? 3.051 18.533 -12.262 1.00 52.59 88 MET A O 1
ATOM 666 N N . ALA A 1 89 ? 1.739 17.842 -10.586 1.00 52.38 89 ALA A N 1
ATOM 667 C CA . ALA A 1 89 ? 0.495 18.041 -11.326 1.00 52.38 89 ALA A CA 1
ATOM 668 C C . ALA A 1 89 ? 0.179 19.530 -11.555 1.00 52.38 89 ALA A C 1
ATOM 670 O O . ALA A 1 89 ? -0.511 19.856 -12.511 1.00 52.38 89 ALA A O 1
ATOM 671 N N . ILE A 1 90 ? 0.682 20.420 -10.692 1.00 53.53 90 ILE A N 1
ATOM 672 C CA . ILE A 1 90 ? 0.497 21.871 -10.822 1.00 53.53 90 ILE A CA 1
ATOM 673 C C . ILE A 1 90 ? 1.444 22.441 -11.889 1.00 53.53 90 ILE A C 1
ATOM 675 O O . ILE A 1 90 ? 1.006 23.250 -12.695 1.00 53.53 90 ILE A O 1
ATOM 679 N N . GLU A 1 91 ? 2.695 21.970 -11.969 1.00 55.56 91 GLU A N 1
ATOM 680 C CA . GLU A 1 91 ? 3.655 22.432 -12.991 1.00 55.56 91 GLU A CA 1
ATOM 681 C C . GLU A 1 91 ? 3.266 22.022 -14.423 1.00 55.56 91 GLU A C 1
ATOM 683 O O . GLU A 1 91 ? 3.560 22.746 -15.363 1.00 55.56 91 GLU A O 1
ATOM 688 N N . MET A 1 92 ? 2.568 20.896 -14.605 1.00 56.09 92 MET A N 1
ATOM 689 C CA . MET A 1 92 ? 2.128 20.419 -15.927 1.00 56.09 92 MET A CA 1
ATOM 690 C C . MET A 1 92 ? 0.837 21.071 -16.455 1.00 56.09 92 MET A C 1
ATOM 692 O O . MET A 1 92 ? 0.409 20.749 -17.560 1.00 56.09 92 MET A O 1
ATOM 696 N N . ILE A 1 93 ? 0.172 21.914 -15.660 1.00 58.84 93 ILE A N 1
ATOM 697 C CA . ILE A 1 93 ? -1.052 22.629 -16.066 1.00 58.84 93 ILE A CA 1
ATOM 698 C C . ILE A 1 93 ? -0.725 24.030 -16.621 1.00 58.84 93 ILE A C 1
ATOM 700 O O . ILE A 1 93 ? -1.566 24.621 -17.296 1.00 58.84 93 ILE A O 1
ATOM 704 N N . ASP A 1 94 ? 0.491 24.531 -16.388 1.00 52.47 94 ASP A N 1
ATOM 705 C CA . ASP A 1 94 ? 0.947 25.862 -16.815 1.00 52.47 94 ASP A CA 1
ATOM 706 C C . ASP A 1 94 ? 1.735 25.867 -18.153 1.00 52.47 94 ASP A C 1
ATOM 708 O O . ASP A 1 94 ? 2.290 26.908 -18.511 1.00 52.47 94 ASP A O 1
ATOM 712 N N . ASP A 1 95 ? 1.753 24.753 -18.904 1.00 43.44 95 ASP A N 1
ATOM 713 C CA . ASP A 1 95 ? 2.375 24.610 -20.244 1.00 43.44 95 ASP A CA 1
ATOM 714 C C . ASP A 1 95 ? 1.331 24.431 -21.370 1.00 43.44 95 ASP A C 1
ATOM 716 O O . ASP A 1 95 ? 0.418 23.580 -21.226 1.00 43.44 95 ASP A O 1
#

Foldseek 3Di:
DPPDQDPVRVVVVLVVVLVVVVVPPDNVVNVVSVVVVVVVVLLQPLCDDPPVVVVVLVVQVVVDDDPSSVSNVVCVVVVPHHDDDPVVVVVVVVD

InterPro domains:
  IPR007658 Protein of unknown function DUF594 [PF04578] (26-80)